Protein AF-A0A938RDQ7-F1 (afdb_monomer)

Solvent-accessible surface area (backbone atoms only — not comparable to full-atom values): 8191 Å² total; per-residue (Å²): 97,63,38,93,86,76,66,47,78,34,62,89,94,48,67,41,28,93,86,78,67,49,71,41,93,78,85,77,82,86,82,87,86,92,83,86,84,75,83,79,77,69,75,85,79,84,57,82,48,66,69,60,53,41,53,52,46,53,51,51,50,53,34,35,75,70,70,74,40,56,70,70,56,50,52,53,52,49,51,50,56,52,49,56,47,44,66,76,42,55,75,67,55,38,52,48,35,66,72,46,44,46,73,76,36,91,46,34,91,77,52,52,72,67,58,52,50,54,50,40,52,51,54,55,50,66,58,72,78,108

Radius of gyration: 21.6 Å; Cα contacts (8 Å, |Δi|>4): 86; chains: 1; bounding box: 47×34×58 Å

pLDDT: mean 78.77, std 16.36, range [35.78, 92.06]

Secondary structure (DSSP, 8-state):
-B-TTT-PBPPTT-SB-TTT-PBPTT--------------------S--HHHHHHHHHHHHHHHHTT-S-HHHHHHHHHHHHHHHHHTS-HHHHHHIIIIIHHHSTTGGGS-HHHHHHHHHHHHHHHHT-

Structure (mmCIF, N/CA/C/O backbone):
data_AF-A0A938RDQ7-F1
#
_entry.id   AF-A0A938RDQ7-F1
#
loop_
_atom_site.group_PDB
_atom_site.id
_atom_site.type_symbol
_atom_site.label_atom_id
_atom_site.label_alt_id
_atom_site.label_comp_id
_atom_site.label_asym_id
_atom_site.label_entity_id
_atom_site.label_seq_id
_atom_site.pdbx_PDB_ins_code
_atom_site.Cartn_x
_atom_site.Cartn_y
_atom_site.Cartn_z
_atom_site.occupancy
_atom_site.B_iso_or_equiv
_atom_site.auth_seq_id
_atom_site.auth_comp_id
_atom_site.auth_asym_id
_atom_site.auth_atom_id
_atom_site.pdbx_PDB_model_num
ATOM 1 N N . MET A 1 1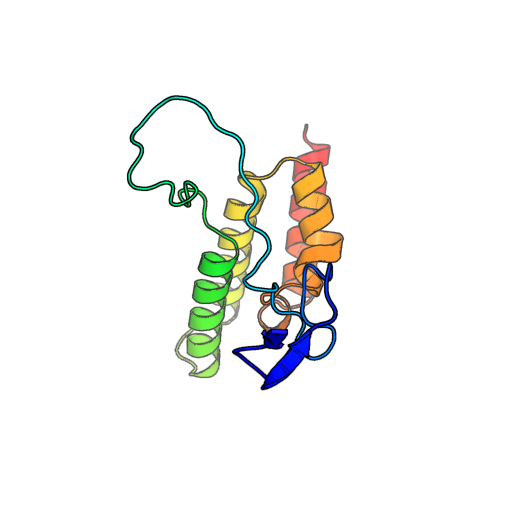 ? 19.576 19.298 32.728 1.00 73.25 1 MET A N 1
ATOM 2 C CA . MET A 1 1 ? 20.176 18.050 32.184 1.00 73.25 1 MET A CA 1
ATOM 3 C C . MET A 1 1 ? 20.549 18.230 30.708 1.00 73.25 1 MET A C 1
ATOM 5 O O . MET A 1 1 ? 19.984 19.121 30.086 1.00 73.25 1 MET A O 1
ATOM 9 N N . GLN A 1 2 ? 21.483 17.459 30.134 1.00 82.50 2 GLN A N 1
ATOM 10 C CA . GLN A 1 2 ? 21.818 17.520 28.694 1.00 82.50 2 GLN A CA 1
ATOM 11 C C . GLN A 1 2 ? 21.221 16.322 27.948 1.00 82.50 2 GLN A C 1
ATOM 13 O O . GLN A 1 2 ? 21.153 15.220 28.490 1.00 82.50 2 GLN A O 1
ATOM 18 N N . CYS A 1 3 ? 20.782 16.525 26.708 1.00 82.12 3 CYS A N 1
ATOM 19 C CA . CYS A 1 3 ? 20.277 15.443 25.874 1.00 82.12 3 CYS A CA 1
ATOM 20 C C . CYS A 1 3 ? 21.426 14.496 25.483 1.00 82.12 3 CYS A C 1
ATOM 22 O O . CYS A 1 3 ? 22.383 14.957 24.862 1.00 82.12 3 CYS A O 1
ATOM 24 N N . PRO A 1 4 ? 21.330 13.178 25.731 1.00 78.94 4 PRO A N 1
ATOM 25 C CA . PRO A 1 4 ? 22.387 12.236 25.352 1.00 78.94 4 PRO A CA 1
ATOM 26 C C . PRO A 1 4 ? 22.543 12.083 23.830 1.00 78.94 4 PRO A C 1
ATOM 28 O O . PRO A 1 4 ? 23.537 11.532 23.371 1.00 78.94 4 PRO A O 1
ATOM 31 N N . HIS A 1 5 ? 21.575 12.569 23.045 1.00 80.81 5 HIS A N 1
ATOM 32 C CA . HIS A 1 5 ? 21.588 12.470 21.587 1.00 80.81 5 HIS A CA 1
ATOM 33 C C . HIS A 1 5 ? 22.211 13.693 20.899 1.00 80.81 5 HIS A C 1
ATOM 35 O O . HIS A 1 5 ? 22.970 13.547 19.950 1.00 80.81 5 HIS A O 1
ATOM 41 N N . CYS A 1 6 ? 21.888 14.910 21.346 1.00 88.62 6 CYS A N 1
ATOM 42 C CA . CYS A 1 6 ? 22.360 16.146 20.705 1.00 88.62 6 CYS A CA 1
ATOM 43 C C . CYS A 1 6 ? 23.206 17.041 21.618 1.00 88.62 6 CYS A C 1
ATOM 45 O O . CYS A 1 6 ? 23.600 18.123 21.197 1.00 88.62 6 CYS A O 1
ATOM 47 N N . ASN A 1 7 ? 23.463 16.626 22.863 1.00 84.88 7 ASN A N 1
ATOM 48 C CA . ASN A 1 7 ? 24.179 17.389 23.895 1.00 84.88 7 ASN A CA 1
ATOM 49 C C . ASN A 1 7 ? 23.590 18.774 24.238 1.00 84.88 7 ASN A C 1
ATOM 51 O O . ASN A 1 7 ? 24.161 19.507 25.041 1.00 84.88 7 ASN A O 1
ATOM 55 N N . HIS A 1 8 ? 22.419 19.137 23.703 1.00 86.19 8 HIS A N 1
ATOM 56 C CA . HIS A 1 8 ? 21.756 20.385 24.074 1.00 86.19 8 HIS A CA 1
ATOM 57 C C . HIS A 1 8 ? 21.153 20.318 25.485 1.00 86.19 8 HIS A C 1
ATOM 59 O O . HIS A 1 8 ? 20.683 19.255 25.910 1.00 86.19 8 HIS A O 1
ATOM 65 N N . PRO A 1 9 ? 21.112 21.452 26.207 1.00 86.50 9 PRO A N 1
ATOM 66 C CA . PRO A 1 9 ? 20.459 21.530 27.503 1.00 86.50 9 PRO A CA 1
ATOM 67 C C . PRO A 1 9 ? 18.949 21.308 27.355 1.00 86.50 9 PRO A C 1
ATOM 69 O O . PRO A 1 9 ? 18.287 21.934 26.528 1.00 86.50 9 PRO A O 1
ATOM 72 N N . ILE A 1 10 ? 18.409 20.410 28.174 1.00 81.75 10 ILE A N 1
ATOM 73 C CA . ILE A 1 10 ? 16.975 20.176 28.325 1.00 81.75 10 ILE A CA 1
ATOM 74 C C . ILE A 1 10 ? 16.508 20.976 29.554 1.00 81.75 10 ILE A C 1
ATOM 76 O O . ILE A 1 10 ? 17.070 20.776 30.642 1.00 81.75 10 ILE A O 1
ATOM 8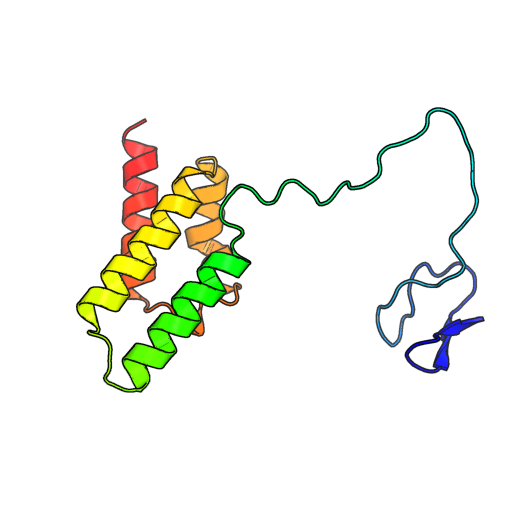0 N N . PRO A 1 11 ? 15.519 21.878 29.393 1.00 80.44 11 PRO A N 1
ATOM 81 C CA . PRO A 1 11 ? 14.941 22.614 30.510 1.00 80.44 11 PRO A CA 1
ATOM 82 C C . PRO A 1 11 ? 14.226 21.671 31.486 1.00 80.44 11 PRO A C 1
ATOM 84 O O . PRO A 1 11 ? 13.562 20.720 31.068 1.00 80.44 11 PRO A O 1
ATOM 87 N N . GLU A 1 12 ? 14.354 21.936 32.787 1.00 73.38 12 GLU A N 1
ATOM 88 C CA . GLU A 1 12 ? 13.717 21.138 33.842 1.00 73.38 12 GLU A CA 1
ATOM 89 C C . GLU A 1 12 ? 12.191 21.100 33.654 1.00 73.38 12 GLU A C 1
ATOM 91 O O . GLU A 1 12 ? 11.564 22.111 33.343 1.00 73.38 12 GLU A O 1
ATOM 96 N N . GLY A 1 13 ? 11.594 19.911 33.778 1.00 72.00 13 GLY A N 1
ATOM 97 C CA . GLY A 1 13 ? 10.166 19.684 33.523 1.00 72.00 13 GLY A CA 1
ATOM 98 C C . GLY A 1 13 ? 9.785 19.451 32.054 1.00 72.00 13 GLY A C 1
ATOM 99 O O . GLY A 1 13 ? 8.624 19.162 31.770 1.00 72.00 13 GLY A O 1
ATOM 100 N N . SER A 1 14 ? 10.728 19.523 31.109 1.00 74.69 14 SER A N 1
ATOM 101 C CA . SER A 1 14 ? 10.456 19.169 29.710 1.00 74.69 14 SER A CA 1
ATOM 102 C C . SER A 1 14 ? 10.498 17.657 29.501 1.00 74.69 14 SER A C 1
ATOM 104 O O . SER A 1 14 ? 11.506 17.012 29.774 1.00 74.69 14 SER A O 1
ATOM 106 N N . LEU A 1 15 ? 9.413 17.098 28.959 1.00 78.75 15 LEU A N 1
ATOM 107 C CA . LEU A 1 15 ? 9.292 15.664 28.652 1.00 78.75 15 LEU A CA 1
ATOM 108 C C . LEU A 1 15 ? 10.131 15.237 27.434 1.00 78.75 15 LEU A C 1
ATOM 110 O O . LEU A 1 15 ? 10.376 14.050 27.233 1.00 78.75 15 LEU A O 1
ATOM 114 N N . LEU A 1 16 ? 10.570 16.195 26.615 1.00 87.31 16 LEU A N 1
ATOM 115 C CA . LEU A 1 16 ? 11.333 15.977 25.389 1.00 87.31 16 LEU A CA 1
ATOM 116 C C . LEU A 1 16 ? 12.334 17.110 25.144 1.00 87.31 16 LEU A C 1
ATOM 118 O O . LEU A 1 16 ? 12.154 18.240 25.600 1.00 87.31 16 LEU A O 1
ATOM 122 N N . CYS A 1 17 ? 13.402 16.814 24.413 1.00 85.38 17 CYS A N 1
ATOM 123 C CA . CYS A 1 17 ? 14.382 17.796 23.984 1.00 85.38 17 CYS A CA 1
ATOM 124 C C . CYS A 1 17 ? 13.799 18.659 22.860 1.00 85.38 17 CYS A C 1
ATOM 126 O O . CYS A 1 17 ? 13.490 18.154 21.785 1.00 85.38 17 CYS A O 1
ATOM 128 N N . MET A 1 18 ? 13.726 19.974 23.071 1.00 82.62 18 MET A N 1
ATOM 129 C CA . MET A 1 18 ? 13.196 20.917 22.074 1.00 82.62 18 MET A CA 1
ATOM 130 C C . MET A 1 18 ? 14.047 21.022 20.796 1.00 82.62 18 MET A C 1
ATOM 132 O O . MET A 1 18 ?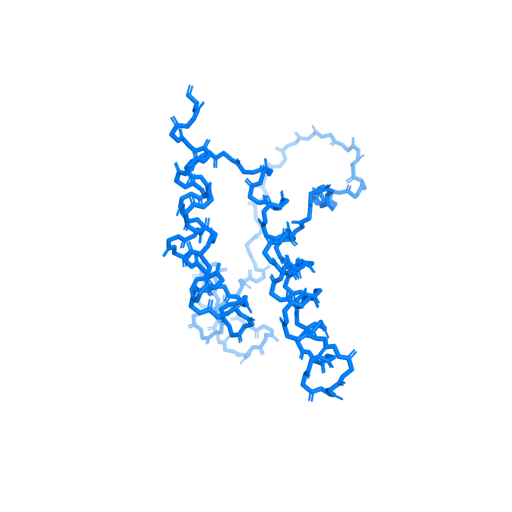 13.570 21.542 19.795 1.00 82.62 18 MET A O 1
ATOM 136 N N . TYR A 1 19 ? 15.293 20.532 20.818 1.00 81.31 19 TYR A N 1
ATOM 137 C CA . TYR A 1 19 ? 16.215 20.614 19.680 1.00 81.31 19 TYR A CA 1
ATOM 138 C C . TYR A 1 19 ? 16.210 19.363 18.793 1.00 81.31 19 TYR A C 1
ATOM 140 O O . TYR A 1 19 ? 16.382 19.483 17.586 1.00 81.31 19 TYR A O 1
ATOM 148 N N . CYS A 1 20 ? 16.038 18.165 19.363 1.00 86.44 20 CYS A N 1
ATOM 149 C CA . CYS A 1 20 ? 16.061 16.906 18.602 1.00 86.44 20 CYS A CA 1
ATOM 150 C C . CYS A 1 20 ? 14.750 16.111 18.665 1.00 86.44 20 CYS A C 1
ATOM 152 O O . CYS A 1 20 ? 14.615 15.112 17.966 1.00 86.44 20 CYS A O 1
ATOM 154 N N . GLY A 1 21 ? 13.801 16.516 19.513 1.00 80.62 21 GLY A N 1
ATOM 155 C CA . GLY A 1 21 ? 12.510 15.852 19.694 1.00 80.62 21 GLY A CA 1
ATOM 156 C C . GLY A 1 21 ? 12.544 14.566 20.527 1.00 80.62 21 GLY A C 1
ATOM 157 O O . GLY A 1 21 ? 11.485 14.001 20.786 1.00 80.62 21 GLY A O 1
ATOM 158 N N . LEU A 1 22 ? 13.717 14.092 20.973 1.00 81.88 22 LEU A N 1
ATOM 159 C CA . LEU A 1 22 ? 13.817 12.865 21.774 1.00 81.88 22 LEU A CA 1
ATOM 160 C C . LEU A 1 22 ? 13.338 13.062 23.222 1.00 81.88 22 LEU A C 1
ATOM 162 O O . LEU A 1 22 ? 13.580 14.125 23.797 1.00 81.88 22 LEU A O 1
ATOM 166 N N . PRO A 1 23 ? 12.721 12.037 23.842 1.00 79.38 23 PRO A N 1
ATOM 167 C CA . PRO A 1 23 ? 12.236 12.110 25.216 1.00 79.38 23 PRO A CA 1
ATOM 168 C C . PRO A 1 23 ? 13.377 12.337 26.215 1.00 79.38 23 PRO A C 1
ATOM 170 O O . PRO A 1 23 ? 14.477 11.796 26.073 1.00 79.38 23 PRO A O 1
ATOM 173 N N . ALA A 1 24 ? 13.109 13.148 27.236 1.00 75.56 24 ALA A N 1
ATOM 174 C CA . ALA A 1 24 ? 14.059 13.428 28.299 1.00 75.56 24 ALA A CA 1
ATOM 175 C C . ALA A 1 24 ? 14.189 12.199 29.227 1.00 75.56 24 ALA A C 1
ATOM 177 O O . ALA A 1 24 ? 13.172 11.669 29.676 1.00 75.56 24 ALA A O 1
ATOM 178 N N . PRO A 1 25 ? 15.410 11.734 29.554 1.00 66.56 25 PRO A N 1
ATOM 179 C CA . PRO A 1 25 ? 15.614 10.519 30.354 1.00 66.56 25 PRO A CA 1
ATOM 180 C C . PRO A 1 25 ? 15.103 10.561 31.810 1.00 66.56 25 PRO A C 1
ATOM 182 O O . PRO A 1 25 ? 15.091 9.521 32.462 1.00 66.56 25 PRO A O 1
ATOM 185 N N . GLU A 1 26 ? 14.667 11.711 32.332 1.00 59.53 26 GLU A N 1
ATOM 186 C CA . GLU A 1 26 ? 14.390 11.905 33.769 1.00 59.53 26 GLU A CA 1
ATOM 187 C C . GLU A 1 26 ? 12.894 11.927 34.142 1.00 59.53 26 GLU A C 1
ATOM 189 O O . GLU A 1 26 ? 12.532 12.266 35.265 1.00 59.53 26 GLU A O 1
ATOM 194 N N . SER A 1 27 ? 11.984 11.514 33.254 1.00 51.16 27 SER A N 1
ATOM 195 C CA . SER A 1 27 ? 10.558 11.365 33.598 1.00 51.16 27 SER A CA 1
ATOM 196 C C . SER A 1 27 ? 10.251 9.984 34.196 1.00 51.16 27 SER A C 1
ATOM 198 O O . SER A 1 27 ? 9.586 9.155 33.576 1.00 51.16 27 SER A O 1
ATOM 200 N N . ARG A 1 28 ? 10.745 9.719 35.412 1.00 49.94 28 ARG A N 1
ATOM 201 C CA . ARG A 1 28 ? 10.344 8.557 36.228 1.00 49.94 28 ARG A CA 1
ATOM 202 C C . ARG A 1 28 ? 10.087 8.955 37.687 1.00 49.94 28 ARG A C 1
ATOM 204 O O . ARG A 1 28 ? 10.997 8.955 38.504 1.00 49.94 28 ARG A O 1
ATOM 211 N N . ALA A 1 29 ? 8.824 9.232 37.994 1.00 43.88 29 ALA A N 1
ATOM 212 C CA . ALA A 1 29 ? 8.223 9.113 39.325 1.00 43.88 29 ALA A CA 1
ATOM 213 C C . ALA A 1 29 ? 6.845 8.460 39.096 1.00 43.88 29 ALA A C 1
ATOM 215 O O . ALA A 1 29 ? 5.950 9.093 38.549 1.00 43.88 29 ALA A O 1
ATOM 216 N N . ASP A 1 30 ? 6.755 7.131 39.064 1.00 48.19 30 ASP A N 1
ATOM 217 C CA . ASP A 1 30 ? 6.594 6.215 40.209 1.00 48.19 30 ASP A CA 1
ATOM 218 C C . ASP A 1 30 ? 5.259 6.395 40.952 1.00 48.19 30 ASP A C 1
ATOM 220 O O . ASP A 1 30 ? 5.070 7.380 41.658 1.00 48.19 30 ASP A O 1
ATOM 224 N N . THR A 1 31 ? 4.335 5.437 40.777 1.00 43.41 31 THR A N 1
ATOM 225 C CA . THR A 1 31 ? 3.651 4.722 41.876 1.00 43.41 31 THR A CA 1
ATOM 226 C C . THR A 1 31 ? 2.989 3.436 41.328 1.00 43.41 31 THR A C 1
ATOM 228 O O . THR A 1 31 ? 1.980 3.492 40.629 1.00 43.41 31 THR A O 1
ATOM 231 N N . HIS A 1 32 ? 3.629 2.290 41.607 1.00 52.09 32 HIS A N 1
ATOM 232 C CA . HIS A 1 32 ? 3.104 0.991 42.103 1.00 52.09 32 HIS A CA 1
ATOM 233 C C . HIS A 1 32 ? 1.570 0.705 42.044 1.00 52.09 32 HIS A C 1
ATOM 235 O O . HIS A 1 32 ? 0.776 1.553 42.422 1.00 52.09 32 HIS A O 1
ATOM 241 N N . LEU A 1 33 ? 1.045 -0.504 41.747 1.00 44.06 33 LEU A N 1
ATOM 242 C CA . LEU A 1 33 ? 1.392 -1.814 42.334 1.00 44.06 33 LEU A CA 1
ATOM 243 C C . LEU A 1 33 ? 0.687 -3.017 41.621 1.00 44.06 33 LEU A C 1
ATOM 245 O O . LEU A 1 33 ? -0.507 -2.950 41.345 1.00 44.06 33 LEU A O 1
ATOM 249 N N . ARG A 1 34 ? 1.408 -4.157 41.532 1.00 41.16 34 ARG A N 1
ATOM 250 C CA . ARG A 1 34 ? 0.967 -5.588 41.498 1.00 41.16 34 ARG A CA 1
ATOM 251 C C . ARG A 1 34 ? 0.412 -6.230 40.201 1.00 41.16 34 ARG A C 1
ATOM 253 O O . ARG A 1 34 ? -0.792 -6.308 40.001 1.00 41.16 34 ARG A O 1
ATOM 260 N N . HIS A 1 35 ? 1.295 -6.865 39.421 1.00 39.38 35 HIS A N 1
ATOM 261 C CA . HIS A 1 35 ? 1.578 -8.323 39.393 1.00 39.38 35 HIS A CA 1
ATOM 262 C C . HIS A 1 35 ? 2.532 -8.644 38.216 1.00 39.38 35 HIS A C 1
ATOM 264 O O . HIS A 1 35 ? 2.307 -8.218 37.088 1.00 39.38 35 HIS A O 1
ATOM 270 N N . GLU A 1 36 ? 3.607 -9.378 38.506 1.00 44.38 36 GLU A N 1
ATOM 271 C CA . GLU A 1 36 ? 4.546 -10.007 37.557 1.00 44.38 36 GLU A CA 1
ATOM 272 C C . GLU A 1 3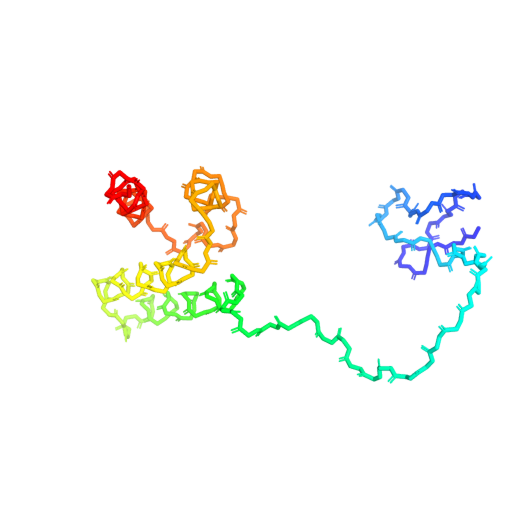6 ? 3.927 -11.249 36.871 1.00 44.38 36 GLU A C 1
ATOM 274 O O . GLU A 1 36 ? 2.894 -11.732 37.342 1.00 44.38 36 GLU A O 1
ATOM 279 N N . PRO A 1 37 ? 4.589 -11.900 35.890 1.00 52.09 37 PRO A N 1
ATOM 280 C CA . PRO A 1 37 ? 5.560 -11.412 34.908 1.00 52.09 37 PRO A CA 1
ATOM 281 C C . PRO A 1 37 ? 5.062 -11.721 33.479 1.00 52.09 37 PRO A C 1
ATOM 283 O O . PRO A 1 37 ? 4.670 -12.843 33.172 1.00 52.09 37 PRO A O 1
ATOM 286 N N . ALA A 1 38 ? 5.111 -10.753 32.569 1.00 35.78 38 ALA A N 1
ATOM 287 C CA . ALA A 1 38 ? 5.005 -11.052 31.143 1.00 35.78 38 ALA A CA 1
ATOM 288 C C . ALA A 1 38 ? 6.250 -10.517 30.452 1.00 35.78 38 ALA A C 1
ATOM 290 O O . ALA A 1 38 ? 6.307 -9.393 29.955 1.00 35.78 38 ALA A O 1
ATOM 291 N N . GLU A 1 39 ? 7.269 -11.368 30.458 1.00 42.81 39 GLU A N 1
ATOM 292 C CA . GLU A 1 39 ? 8.168 -11.495 29.327 1.00 42.81 39 GLU A CA 1
ATOM 293 C C . GLU A 1 39 ? 7.351 -11.352 28.031 1.00 42.81 39 GLU A C 1
ATOM 295 O O . GLU A 1 39 ? 6.326 -12.007 27.851 1.00 42.81 39 GLU A O 1
ATOM 300 N N . ASN A 1 40 ? 7.818 -10.493 27.131 1.00 42.28 40 ASN A N 1
ATOM 301 C CA . ASN A 1 40 ? 7.376 -10.463 25.743 1.00 42.28 40 ASN A CA 1
ATOM 302 C C . ASN A 1 40 ? 5.925 -9.996 25.484 1.00 42.28 40 ASN A C 1
ATOM 304 O O . ASN A 1 40 ? 5.064 -10.756 25.048 1.00 42.28 40 ASN A O 1
ATOM 308 N N . ALA A 1 41 ? 5.683 -8.692 25.620 1.00 38.97 41 ALA A N 1
ATOM 309 C CA . ALA A 1 41 ? 4.659 -8.025 24.820 1.00 38.97 41 ALA A CA 1
ATOM 310 C C . ALA A 1 41 ? 5.322 -7.341 23.615 1.00 38.97 41 ALA A C 1
ATOM 312 O O . ALA A 1 41 ? 5.307 -6.117 23.487 1.00 38.97 41 ALA A O 1
ATOM 313 N N . GLN A 1 42 ? 5.895 -8.132 22.699 1.00 42.56 42 GLN A N 1
ATOM 314 C CA . GLN A 1 42 ? 5.768 -7.759 21.293 1.00 42.56 42 GLN A CA 1
ATOM 315 C C . GLN A 1 42 ? 4.265 -7.540 21.049 1.00 42.56 42 GLN A C 1
ATOM 317 O O . GLN A 1 42 ? 3.483 -8.464 21.302 1.00 42.56 42 GLN A O 1
ATOM 322 N N . PRO A 1 43 ? 3.814 -6.344 20.625 1.00 42.25 43 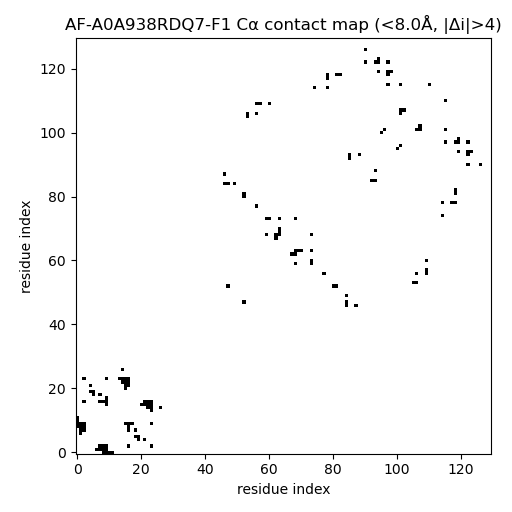PRO A N 1
ATOM 323 C CA . PRO A 1 43 ? 2.439 -6.205 20.178 1.00 42.25 43 PRO A CA 1
ATOM 324 C C . PRO A 1 43 ? 2.239 -7.248 19.080 1.00 42.25 43 PRO A C 1
ATOM 326 O O . PRO A 1 43 ? 3.082 -7.380 18.194 1.00 42.25 43 PRO A O 1
ATOM 329 N N . ARG A 1 44 ? 1.191 -8.060 19.225 1.00 43.44 44 ARG A N 1
ATOM 330 C CA . ARG A 1 44 ? 0.842 -9.168 18.332 1.00 43.44 44 ARG A CA 1
ATOM 331 C C . ARG A 1 44 ? 0.798 -8.672 16.881 1.00 43.44 44 ARG A C 1
ATOM 333 O O . ARG A 1 44 ? -0.214 -8.146 16.435 1.00 43.44 44 ARG A O 1
ATOM 340 N N . ASP A 1 45 ? 1.908 -8.832 16.169 1.00 42.53 45 ASP A N 1
ATOM 341 C CA . ASP A 1 45 ? 2.100 -8.463 14.763 1.00 42.53 45 ASP A CA 1
ATOM 342 C C . ASP A 1 45 ? 1.782 -9.684 13.880 1.00 42.53 45 ASP A C 1
ATOM 344 O O . ASP A 1 45 ? 2.626 -10.165 13.122 1.00 42.53 45 ASP A O 1
ATOM 348 N N . ASP A 1 46 ? 0.574 -10.229 14.056 1.00 43.75 46 ASP A N 1
ATOM 349 C CA . ASP A 1 46 ? 0.057 -11.397 13.316 1.00 43.75 46 ASP A CA 1
ATOM 350 C C . ASP A 1 46 ? -1.033 -11.021 12.290 1.00 43.75 46 ASP A C 1
ATOM 352 O O . ASP A 1 46 ? -1.632 -11.874 11.650 1.00 43.75 46 ASP A O 1
ATOM 356 N N . ALA A 1 47 ? -1.262 -9.724 12.076 1.00 47.94 47 ALA A N 1
ATOM 357 C CA . ALA A 1 47 ? -1.884 -9.210 10.857 1.00 47.94 47 ALA A CA 1
ATOM 358 C C . ALA A 1 47 ? -0.765 -8.622 9.990 1.00 47.94 47 ALA A C 1
ATOM 360 O O . ALA A 1 47 ? 0.182 -8.070 10.551 1.00 47.94 47 ALA A O 1
ATOM 361 N N . LEU A 1 48 ? -0.821 -8.742 8.656 1.00 60.03 48 LEU A N 1
ATOM 362 C CA . LEU A 1 48 ? 0.172 -8.139 7.758 1.00 60.03 48 LEU A CA 1
ATOM 363 C C . LEU A 1 48 ? 0.355 -6.649 8.098 1.00 60.03 48 LEU A C 1
ATOM 365 O O . LEU A 1 48 ? -0.413 -5.795 7.664 1.00 60.03 48 LEU A O 1
ATOM 369 N N . SER A 1 49 ? 1.377 -6.324 8.888 1.00 75.19 49 SER A N 1
ATOM 370 C CA . SER A 1 49 ? 1.687 -4.939 9.209 1.00 75.19 49 SER A CA 1
ATOM 371 C C . SER A 1 49 ? 1.992 -4.204 7.914 1.00 75.19 49 SER A C 1
ATOM 373 O O . SER A 1 49 ? 2.722 -4.720 7.067 1.00 75.19 49 SER A O 1
ATOM 375 N N . LEU A 1 50 ? 1.461 -2.988 7.767 1.00 80.50 50 LEU A N 1
ATOM 376 C CA . LEU A 1 50 ? 1.622 -2.165 6.565 1.00 80.50 50 LEU A CA 1
ATOM 377 C C . LEU A 1 50 ? 3.088 -2.120 6.102 1.00 80.50 50 LEU A C 1
ATOM 379 O O . LEU A 1 50 ? 3.377 -2.295 4.927 1.00 80.50 50 LEU A O 1
ATOM 383 N N . LYS A 1 51 ? 4.025 -2.039 7.057 1.00 82.31 51 LYS A N 1
ATOM 384 C CA . LYS A 1 51 ? 5.475 -2.119 6.825 1.00 82.31 51 LYS A CA 1
ATOM 385 C C . LYS A 1 51 ? 5.933 -3.378 6.079 1.00 82.31 51 LYS A C 1
ATOM 387 O O . LYS A 1 51 ? 6.787 -3.286 5.201 1.00 82.31 51 LYS A O 1
ATOM 392 N N . LYS A 1 52 ? 5.390 -4.554 6.412 1.00 85.19 52 LYS A N 1
ATOM 393 C CA . LYS A 1 52 ? 5.700 -5.819 5.724 1.00 85.19 52 LYS A CA 1
ATOM 394 C C . LYS A 1 52 ? 5.199 -5.773 4.280 1.00 85.19 52 LYS A C 1
ATOM 396 O O . LYS A 1 52 ? 5.937 -6.155 3.377 1.00 85.19 52 LYS A O 1
ATOM 401 N N . ILE A 1 53 ? 3.993 -5.249 4.055 1.00 88.25 53 ILE A N 1
ATOM 402 C CA . ILE A 1 53 ? 3.422 -5.087 2.709 1.00 88.25 53 ILE A CA 1
ATOM 403 C C . ILE A 1 53 ? 4.265 -4.117 1.887 1.00 88.25 53 ILE A C 1
ATOM 405 O O . ILE A 1 53 ? 4.655 -4.451 0.769 1.00 88.25 53 ILE A O 1
ATOM 409 N N . THR A 1 54 ? 4.630 -2.968 2.458 1.00 88.06 54 THR A N 1
ATOM 410 C CA . THR A 1 54 ? 5.526 -1.999 1.820 1.00 88.06 54 THR A CA 1
ATOM 411 C C . THR A 1 54 ? 6.847 -2.638 1.428 1.00 88.06 54 THR A C 1
ATOM 413 O O . THR A 1 54 ? 7.280 -2.482 0.291 1.00 88.06 54 THR A O 1
ATOM 416 N N . ALA A 1 55 ? 7.468 -3.416 2.317 1.00 89.38 55 ALA A N 1
ATOM 417 C CA . ALA A 1 55 ? 8.722 -4.100 2.014 1.00 89.38 55 ALA A CA 1
ATOM 418 C C . ALA A 1 55 ? 8.582 -5.106 0.856 1.00 89.38 55 ALA A C 1
ATOM 420 O O . ALA A 1 55 ? 9.465 -5.190 -0.001 1.00 89.38 55 ALA A O 1
ATOM 421 N N . VAL A 1 56 ? 7.473 -5.853 0.799 1.00 90.81 56 VAL A N 1
ATOM 422 C CA . VAL A 1 56 ? 7.197 -6.796 -0.297 1.00 90.81 56 VAL A CA 1
ATOM 423 C C . VAL A 1 56 ? 6.997 -6.051 -1.616 1.00 90.81 56 VAL A C 1
ATOM 425 O O . VAL A 1 56 ? 7.652 -6.387 -2.603 1.00 90.81 56 VAL A O 1
ATOM 428 N N . ILE A 1 57 ? 6.165 -5.008 -1.631 1.00 91.25 57 ILE A N 1
ATOM 429 C CA . ILE A 1 57 ? 5.893 -4.204 -2.829 1.00 91.25 57 ILE A CA 1
ATOM 430 C C . ILE A 1 57 ? 7.172 -3.507 -3.312 1.00 91.25 57 ILE A C 1
ATOM 432 O O . ILE A 1 57 ? 7.484 -3.564 -4.500 1.00 91.25 57 ILE A O 1
ATOM 436 N N . ALA A 1 58 ? 7.973 -2.939 -2.410 1.00 91.50 58 ALA A N 1
ATOM 437 C CA . ALA A 1 58 ? 9.259 -2.330 -2.743 1.00 91.50 58 ALA A CA 1
ATOM 438 C C . ALA A 1 58 ? 10.223 -3.344 -3.382 1.00 91.50 58 ALA A C 1
ATOM 440 O O . ALA A 1 58 ? 10.854 -3.061 -4.405 1.00 91.50 58 ALA A O 1
ATOM 441 N N . LYS A 1 59 ? 10.298 -4.565 -2.836 1.00 90.75 59 LYS A N 1
ATOM 442 C CA . LYS A 1 59 ? 11.112 -5.643 -3.413 1.00 90.75 59 LYS A CA 1
ATOM 443 C C . LYS A 1 59 ? 10.621 -6.037 -4.803 1.00 90.75 59 LYS A C 1
ATOM 445 O O . LYS A 1 59 ? 11.430 -6.204 -5.712 1.00 90.75 59 LYS A O 1
ATOM 450 N N . MET A 1 60 ? 9.310 -6.155 -4.989 1.00 90.88 60 MET A N 1
ATOM 451 C CA . MET A 1 60 ? 8.725 -6.434 -6.300 1.00 90.88 60 MET A CA 1
ATOM 452 C C . MET A 1 60 ? 9.003 -5.307 -7.299 1.00 90.88 60 MET A C 1
ATOM 454 O O . MET A 1 60 ? 9.345 -5.588 -8.446 1.00 90.88 60 MET A O 1
ATOM 458 N N . LYS A 1 61 ? 8.938 -4.043 -6.866 1.00 89.19 61 LYS A N 1
ATOM 459 C CA . LYS A 1 61 ? 9.272 -2.887 -7.704 1.00 89.19 61 LYS A CA 1
ATOM 460 C C . LYS A 1 61 ? 10.732 -2.922 -8.147 1.00 89.19 61 LYS A C 1
ATOM 462 O O . LYS A 1 61 ? 11.011 -2.650 -9.308 1.00 89.19 61 LYS A O 1
ATOM 467 N N . SER A 1 62 ? 11.646 -3.314 -7.262 1.00 90.69 62 SER A N 1
ATOM 468 C CA . SER A 1 62 ? 13.059 -3.502 -7.609 1.00 90.69 62 SER A CA 1
ATOM 469 C C . SER A 1 62 ? 13.261 -4.613 -8.650 1.00 90.69 62 SER A C 1
ATOM 471 O O . SER A 1 62 ? 14.057 -4.451 -9.571 1.00 90.69 62 SER A O 1
ATOM 473 N N . LEU A 1 63 ? 12.506 -5.716 -8.567 1.00 89.75 63 LEU A N 1
ATOM 474 C CA . LEU A 1 63 ? 12.542 -6.770 -9.589 1.00 89.75 63 LEU A CA 1
ATOM 475 C C . LEU A 1 63 ? 11.968 -6.298 -10.933 1.00 89.75 63 LEU A C 1
ATOM 477 O O . LEU A 1 63 ? 12.491 -6.681 -11.979 1.00 89.75 63 LEU A O 1
ATOM 481 N N . LEU A 1 64 ? 10.915 -5.476 -10.900 1.00 90.44 64 LEU A N 1
ATOM 482 C CA . LEU A 1 64 ? 10.316 -4.863 -12.086 1.00 90.44 64 LEU A CA 1
ATOM 483 C C . LEU A 1 64 ? 11.299 -3.915 -12.777 1.00 90.44 64 LEU A C 1
ATOM 485 O O . LEU A 1 64 ? 11.477 -4.005 -13.987 1.00 90.44 64 LEU A O 1
ATOM 489 N N . ASP A 1 65 ? 11.976 -3.063 -12.009 1.00 88.88 65 ASP A N 1
ATOM 490 C CA . ASP A 1 65 ? 13.002 -2.145 -12.518 1.00 88.88 65 ASP A CA 1
ATOM 491 C C . ASP A 1 65 ? 14.200 -2.897 -13.122 1.00 88.88 65 ASP A C 1
ATOM 493 O O . ASP A 1 65 ? 14.710 -2.542 -14.180 1.00 88.88 65 ASP A O 1
ATOM 497 N N . ALA A 1 66 ? 14.566 -4.035 -12.524 1.00 91.31 66 ALA A N 1
ATOM 498 C CA . ALA A 1 66 ? 15.581 -4.940 -13.058 1.00 91.31 66 ALA A CA 1
ATOM 499 C C . ALA A 1 66 ? 15.128 -5.742 -14.301 1.00 91.31 66 ALA A C 1
ATOM 501 O O . ALA A 1 66 ? 15.883 -6.595 -14.777 1.00 91.31 66 ALA A O 1
ATOM 502 N N . GLY A 1 67 ? 13.899 -5.546 -14.796 1.00 89.56 67 GLY A N 1
ATOM 503 C CA . GLY A 1 67 ? 13.333 -6.279 -15.935 1.00 89.56 67 GLY A CA 1
ATOM 504 C C . GLY A 1 67 ? 13.071 -7.765 -15.660 1.00 89.56 67 GLY A C 1
ATOM 505 O O . GLY A 1 67 ? 12.899 -8.549 -16.589 1.00 89.56 67 GLY A O 1
ATOM 506 N N . ARG A 1 68 ? 13.064 -8.177 -14.387 1.00 89.19 68 ARG A N 1
ATOM 507 C CA . ARG A 1 68 ? 12.841 -9.567 -13.943 1.00 89.19 68 ARG A CA 1
ATOM 508 C C . ARG A 1 68 ? 11.416 -9.813 -13.457 1.00 89.19 68 ARG A C 1
ATOM 510 O O . ARG A 1 68 ? 11.143 -10.846 -12.848 1.00 89.19 68 ARG A O 1
ATOM 517 N N . PHE A 1 69 ? 10.527 -8.853 -13.675 1.00 89.12 69 PHE A N 1
ATOM 518 C CA . PHE A 1 69 ? 9.150 -8.899 -13.217 1.00 89.12 69 PHE A CA 1
ATOM 519 C C . PHE A 1 69 ? 8.243 -8.247 -14.254 1.00 89.12 69 PHE A C 1
ATOM 521 O O . PHE A 1 69 ? 8.614 -7.241 -14.851 1.00 89.12 69 PHE A O 1
ATOM 528 N N . GLU A 1 70 ? 7.057 -8.808 -14.466 1.00 90.69 70 GLU A N 1
ATOM 529 C CA . GLU A 1 70 ? 6.091 -8.251 -15.413 1.00 90.69 70 GLU A CA 1
ATOM 530 C C . GLU A 1 70 ? 5.293 -7.106 -14.766 1.00 90.69 70 GLU A C 1
ATOM 532 O O . GLU A 1 70 ? 4.801 -7.269 -13.645 1.00 90.69 70 GLU A O 1
ATOM 537 N N . PRO A 1 71 ? 5.093 -5.964 -15.451 1.00 88.00 71 PRO A N 1
ATOM 538 C CA . PRO A 1 71 ? 4.386 -4.810 -14.888 1.00 88.00 71 PRO A CA 1
ATOM 539 C C . PRO A 1 71 ? 2.923 -5.123 -14.550 1.00 88.00 71 PRO A C 1
ATOM 541 O O . PRO A 1 71 ? 2.427 -4.705 -13.508 1.00 88.00 71 PRO A O 1
ATOM 544 N N . ALA A 1 72 ? 2.247 -5.918 -15.383 1.00 90.00 72 ALA A N 1
ATOM 545 C CA . ALA A 1 72 ? 0.871 -6.342 -15.128 1.00 90.00 72 ALA A CA 1
ATOM 546 C C . ALA A 1 72 ? 0.766 -7.280 -13.912 1.00 90.00 72 ALA A C 1
ATOM 548 O O . ALA A 1 72 ? -0.203 -7.228 -13.152 1.00 90.00 72 ALA A O 1
ATOM 549 N N . LEU A 1 73 ? 1.776 -8.133 -13.709 1.00 91.12 73 LEU A N 1
ATOM 550 C CA . LEU A 1 73 ? 1.835 -9.022 -12.552 1.00 91.12 73 LEU A CA 1
ATOM 551 C C . LEU A 1 73 ? 2.131 -8.237 -11.270 1.00 91.12 73 LEU A C 1
ATOM 553 O O . LEU A 1 73 ? 1.515 -8.508 -10.241 1.00 91.12 73 LEU A O 1
ATOM 557 N N . TYR A 1 74 ? 3.029 -7.250 -11.348 1.00 90.75 74 TYR A N 1
ATOM 558 C CA . TYR A 1 74 ? 3.322 -6.318 -10.259 1.00 90.75 74 TYR A CA 1
ATOM 559 C C . TYR A 1 74 ? 2.051 -5.635 -9.780 1.00 90.75 74 TYR A C 1
ATOM 561 O O . TYR A 1 74 ? 1.709 -5.731 -8.605 1.00 90.75 74 TYR A O 1
ATOM 569 N N . GLU A 1 75 ? 1.322 -5.029 -10.713 1.00 90.81 75 GLU A N 1
ATOM 570 C CA . GLU A 1 75 ? 0.090 -4.316 -10.419 1.00 90.81 75 GLU A CA 1
ATOM 571 C C . GLU A 1 75 ? -0.915 -5.208 -9.683 1.00 90.81 75 GLU A C 1
ATOM 573 O O . GLU A 1 75 ? -1.377 -4.871 -8.590 1.00 90.81 75 GLU A O 1
ATOM 578 N N . ARG A 1 76 ? -1.197 -6.389 -10.247 1.00 91.69 76 ARG A N 1
ATOM 579 C CA . ARG A 1 76 ? -2.153 -7.341 -9.678 1.00 91.69 76 ARG A CA 1
ATOM 580 C C . ARG A 1 76 ? -1.758 -7.763 -8.267 1.00 91.69 76 ARG A C 1
ATOM 582 O O . ARG A 1 76 ? -2.591 -7.710 -7.371 1.00 91.69 76 ARG A O 1
ATOM 589 N N . MET A 1 77 ? -0.511 -8.181 -8.070 1.00 92.06 77 MET A N 1
ATOM 590 C CA . MET A 1 77 ? -0.045 -8.688 -6.778 1.00 92.06 77 MET A CA 1
ATOM 591 C C . MET A 1 77 ? 0.014 -7.591 -5.710 1.00 92.06 77 MET A C 1
ATOM 593 O O . MET A 1 77 ? -0.342 -7.837 -4.562 1.00 92.06 77 MET A O 1
ATOM 597 N N . SER A 1 78 ? 0.426 -6.375 -6.069 1.00 90.75 78 SER A N 1
ATOM 598 C CA . SER A 1 78 ? 0.430 -5.240 -5.145 1.00 90.75 78 SER A CA 1
ATOM 599 C C . SER A 1 78 ? -0.984 -4.841 -4.721 1.00 90.75 78 SER A C 1
ATOM 601 O O . SER A 1 78 ? -1.208 -4.585 -3.539 1.00 90.75 78 SER A O 1
ATOM 603 N N . ILE A 1 79 ? -1.946 -4.824 -5.650 1.00 91.38 79 ILE A N 1
ATOM 604 C CA . ILE A 1 79 ? -3.358 -4.576 -5.322 1.00 91.38 79 ILE A CA 1
ATOM 605 C C . ILE A 1 79 ? -3.905 -5.690 -4.422 1.00 91.38 79 ILE A C 1
ATOM 607 O O . ILE A 1 79 ? -4.601 -5.389 -3.458 1.00 91.38 79 ILE A O 1
ATOM 611 N N . ASP A 1 80 ? -3.581 -6.952 -4.703 1.00 92.00 80 ASP A N 1
ATOM 612 C CA . ASP A 1 80 ? -4.057 -8.106 -3.930 1.00 92.00 80 ASP A CA 1
ATOM 613 C C . ASP A 1 80 ? -3.556 -8.075 -2.476 1.00 92.00 80 ASP A C 1
ATOM 615 O O . ASP A 1 80 ? -4.345 -8.193 -1.541 1.00 92.00 80 ASP A O 1
ATOM 619 N N . LEU A 1 81 ? -2.270 -7.769 -2.268 1.00 90.62 81 LEU A N 1
ATOM 620 C CA . LEU A 1 81 ? -1.695 -7.587 -0.929 1.00 90.62 81 LEU A CA 1
ATOM 621 C C . LEU A 1 81 ? -2.365 -6.447 -0.150 1.00 90.62 81 LEU A C 1
ATOM 623 O O . LEU A 1 81 ? -2.625 -6.566 1.047 1.00 90.62 81 LEU A O 1
ATOM 627 N N . LEU A 1 82 ? -2.647 -5.327 -0.819 1.00 90.31 82 LEU A N 1
ATOM 628 C CA . LEU A 1 82 ? -3.327 -4.190 -0.194 1.00 90.31 82 LEU A CA 1
ATOM 629 C C . LEU A 1 82 ? -4.801 -4.491 0.078 1.00 90.31 82 LEU A C 1
ATOM 631 O O . LEU A 1 82 ? -5.353 -4.017 1.067 1.00 90.31 82 LEU A O 1
ATOM 635 N N . ARG A 1 83 ? -5.438 -5.310 -0.757 1.00 90.88 83 ARG A N 1
ATOM 636 C CA . ARG A 1 83 ? -6.800 -5.793 -0.540 1.00 90.88 83 ARG A CA 1
ATOM 637 C C . ARG A 1 83 ? -6.886 -6.703 0.681 1.00 90.88 83 ARG A C 1
ATOM 639 O O . ARG A 1 83 ? -7.806 -6.541 1.483 1.00 90.88 83 ARG A O 1
ATOM 646 N N . ASP A 1 84 ? -5.940 -7.622 0.833 1.00 89.62 84 ASP A N 1
ATOM 647 C CA . ASP A 1 84 ? -5.851 -8.502 2.001 1.00 89.62 84 ASP A CA 1
ATOM 648 C C . ASP A 1 84 ? -5.694 -7.674 3.286 1.00 89.62 84 ASP A C 1
ATOM 650 O O . ASP A 1 84 ? -6.483 -7.801 4.223 1.00 89.62 84 ASP A O 1
ATOM 654 N N . TYR A 1 85 ? -4.799 -6.684 3.262 1.00 87.50 85 TYR A N 1
ATOM 655 C CA . TYR A 1 85 ? -4.650 -5.715 4.348 1.00 87.50 85 TYR A CA 1
ATOM 656 C C . TYR A 1 85 ? -5.938 -4.966 4.678 1.00 87.50 85 TYR A C 1
ATOM 658 O O . TYR A 1 85 ? -6.349 -4.907 5.837 1.00 87.50 85 TYR A O 1
ATOM 666 N N . LEU A 1 86 ? -6.601 -4.405 3.667 1.00 87.94 86 LEU A N 1
ATOM 667 C CA . LEU A 1 86 ? -7.852 -3.671 3.839 1.00 87.94 86 LEU A CA 1
ATOM 668 C C . LEU A 1 86 ? -8.982 -4.563 4.360 1.00 87.94 86 LEU A C 1
ATOM 670 O O . LEU A 1 86 ? -9.873 -4.074 5.048 1.00 87.94 86 LEU A O 1
ATOM 674 N N . SER A 1 87 ? -8.941 -5.865 4.082 1.00 86.62 87 SER A N 1
ATOM 675 C CA . SER A 1 87 ? -9.923 -6.826 4.596 1.00 86.62 87 SER A CA 1
ATOM 676 C C . SER A 1 87 ? -9.798 -7.036 6.107 1.00 86.62 87 SER A C 1
ATOM 678 O O . SER A 1 87 ? -10.783 -7.375 6.757 1.00 86.62 87 SER A O 1
ATOM 680 N N . THR A 1 88 ? -8.627 -6.756 6.689 1.00 85.69 88 THR A N 1
ATOM 681 C CA . THR A 1 88 ? -8.425 -6.753 8.151 1.00 85.69 88 THR A CA 1
ATOM 682 C C . THR A 1 88 ? -8.931 -5.482 8.845 1.00 85.69 88 THR A C 1
ATOM 684 O O . THR A 1 88 ? -8.959 -5.426 10.075 1.00 85.69 88 THR A O 1
ATOM 687 N N . LYS A 1 89 ? -9.322 -4.452 8.082 1.00 84.38 89 LYS A N 1
ATOM 688 C CA . LYS A 1 89 ? -9.777 -3.151 8.593 1.00 84.38 89 LYS A CA 1
ATOM 689 C C . LYS A 1 89 ? -11.303 -3.054 8.591 1.00 84.38 89 LYS A C 1
ATOM 691 O O . LYS A 1 89 ? -11.988 -3.656 7.763 1.00 84.38 89 LYS A O 1
ATOM 696 N N . ASP A 1 90 ? -11.835 -2.235 9.490 1.00 88.88 90 ASP A N 1
ATOM 697 C CA . ASP A 1 90 ? -13.219 -1.762 9.440 1.00 88.88 90 ASP A CA 1
ATOM 698 C C . ASP A 1 90 ? -13.451 -0.795 8.265 1.00 88.88 90 ASP A C 1
ATOM 700 O O . ASP A 1 90 ? -12.511 -0.273 7.665 1.00 88.88 90 ASP A O 1
ATOM 704 N N . ASP A 1 91 ? -14.716 -0.563 7.910 1.00 87.81 91 ASP A N 1
ATOM 705 C CA . ASP A 1 91 ? -15.085 0.196 6.707 1.00 87.81 91 ASP A CA 1
ATOM 706 C C . ASP A 1 91 ? -14.591 1.655 6.748 1.00 87.81 91 ASP A C 1
ATOM 708 O O . ASP A 1 91 ? -14.101 2.178 5.744 1.00 87.81 91 ASP A O 1
ATOM 712 N N . SER A 1 92 ? -14.611 2.280 7.929 1.00 86.50 92 SER A N 1
ATOM 713 C CA . SER A 1 92 ? -14.025 3.606 8.153 1.00 86.50 92 SER A CA 1
ATOM 714 C C . SER A 1 92 ? -12.508 3.583 7.956 1.00 86.50 92 SER A C 1
ATOM 716 O O . SER A 1 92 ? -11.962 4.432 7.250 1.00 86.50 92 SER A O 1
ATOM 718 N N . GLY A 1 93 ? -11.821 2.585 8.517 1.00 86.00 93 GLY A N 1
ATOM 719 C CA . GLY A 1 93 ? -10.387 2.376 8.330 1.00 86.00 93 GLY A CA 1
ATOM 720 C C . GLY A 1 93 ? -9.996 2.175 6.864 1.00 86.00 93 GLY A C 1
ATOM 721 O O . GLY A 1 93 ? -8.994 2.736 6.420 1.00 86.00 93 GLY A O 1
ATOM 722 N N . LYS A 1 94 ? -10.805 1.448 6.082 1.00 89.75 94 LYS A N 1
ATOM 723 C CA . LYS A 1 94 ? -10.577 1.275 4.637 1.00 89.75 94 LYS A CA 1
ATOM 724 C C . LYS A 1 94 ? -10.640 2.607 3.893 1.00 89.75 94 LYS A C 1
ATOM 726 O O . LYS A 1 94 ? -9.744 2.899 3.102 1.00 89.75 94 LYS A O 1
ATOM 731 N N . LEU A 1 95 ? -11.668 3.417 4.159 1.00 86.94 95 LEU A N 1
ATOM 732 C CA . LEU A 1 95 ? -11.861 4.729 3.528 1.00 86.94 95 LEU A CA 1
ATOM 733 C C . LEU A 1 95 ? -10.734 5.703 3.868 1.00 86.94 95 LEU A C 1
ATOM 735 O O . LEU A 1 95 ? -10.211 6.366 2.969 1.00 86.94 95 LEU A O 1
ATOM 739 N N . ILE A 1 96 ? -10.342 5.773 5.142 1.00 86.44 96 ILE A N 1
ATOM 740 C CA . ILE A 1 96 ? -9.236 6.625 5.599 1.00 86.44 96 ILE A CA 1
ATOM 741 C C . ILE A 1 96 ? -7.941 6.214 4.895 1.00 86.44 96 ILE A C 1
ATOM 743 O O . ILE A 1 96 ? -7.218 7.075 4.386 1.00 86.44 96 ILE A O 1
ATOM 747 N N . PHE A 1 97 ? -7.690 4.907 4.790 1.00 87.62 97 PHE A N 1
ATOM 748 C CA . PHE A 1 97 ? -6.487 4.392 4.154 1.00 87.62 97 PHE A CA 1
ATOM 749 C C . PHE A 1 97 ? -6.393 4.784 2.676 1.00 87.62 97 PHE A C 1
ATOM 751 O O . PHE A 1 97 ? -5.413 5.400 2.265 1.00 87.62 97 PHE A O 1
ATOM 758 N N . VAL A 1 98 ? -7.418 4.489 1.869 1.00 87.12 98 VAL A N 1
ATOM 759 C CA . VAL A 1 98 ? -7.378 4.770 0.418 1.00 87.12 98 VAL A CA 1
ATOM 760 C C . VAL A 1 98 ? -7.490 6.260 0.077 1.00 87.12 98 VAL A C 1
ATOM 762 O O . VAL A 1 98 ? -7.124 6.664 -1.027 1.00 87.12 98 VAL A O 1
ATOM 765 N N . SER A 1 99 ? -7.995 7.083 0.998 1.00 83.75 99 SER A N 1
ATOM 766 C CA . SER A 1 99 ? -8.163 8.526 0.783 1.00 83.75 99 SER A CA 1
ATOM 767 C C . SER A 1 99 ? -6.935 9.329 1.205 1.00 83.75 99 SER A C 1
ATOM 769 O O . SER A 1 99 ? -6.531 10.238 0.478 1.00 83.75 99 SER A O 1
ATOM 771 N N . TYR A 1 100 ? -6.325 8.983 2.342 1.00 83.12 100 TYR A N 1
ATOM 772 C CA . TYR A 1 100 ? -5.278 9.788 2.974 1.00 83.12 100 TYR A CA 1
ATOM 773 C C . TYR A 1 100 ? -3.998 8.990 3.220 1.00 83.12 100 TYR A C 1
ATOM 775 O O . TYR A 1 100 ? -2.946 9.381 2.717 1.00 83.12 100 TYR A O 1
ATOM 783 N N . GLU A 1 101 ? -4.070 7.856 3.925 1.00 82.31 101 GLU A N 1
ATOM 784 C CA . GLU A 1 101 ? -2.841 7.164 4.345 1.00 82.31 101 GLU A CA 1
ATOM 785 C C . GLU A 1 101 ? -2.036 6.624 3.169 1.00 82.31 101 GLU A C 1
ATOM 787 O O . GLU A 1 101 ? -0.816 6.660 3.203 1.00 82.31 101 GLU A O 1
ATOM 792 N N . ILE A 1 102 ? -2.677 6.170 2.093 1.00 83.38 102 ILE A N 1
ATOM 793 C CA . ILE A 1 102 ? -1.957 5.623 0.940 1.00 83.38 102 ILE A CA 1
ATOM 794 C C . ILE A 1 102 ? -1.025 6.660 0.293 1.00 83.38 102 ILE A C 1
ATOM 796 O O . ILE A 1 102 ? 0.042 6.291 -0.186 1.00 83.38 102 ILE A O 1
ATOM 800 N N . GLN A 1 103 ? -1.401 7.945 0.328 1.00 78.19 103 GLN A N 1
ATOM 801 C CA . GLN A 1 103 ? -0.621 9.052 -0.237 1.00 78.19 103 GLN A CA 1
ATOM 802 C C . GLN A 1 103 ? 0.485 9.531 0.710 1.00 78.19 103 GLN A C 1
ATOM 804 O O . GLN A 1 103 ? 1.538 9.952 0.242 1.00 78.19 103 GLN A O 1
ATOM 809 N N . ASP A 1 104 ? 0.247 9.461 2.020 1.00 75.94 104 ASP A N 1
ATOM 810 C CA . ASP A 1 104 ? 1.213 9.859 3.055 1.00 75.94 104 ASP A CA 1
ATOM 811 C C . ASP A 1 104 ? 2.178 8.717 3.433 1.00 75.94 104 ASP A C 1
ATOM 813 O O . ASP A 1 104 ? 3.248 8.926 3.999 1.00 75.94 104 ASP A O 1
ATOM 817 N N . SER A 1 105 ? 1.816 7.480 3.094 1.00 80.25 105 SER A N 1
ATOM 818 C CA . SER A 1 105 ? 2.588 6.290 3.431 1.00 80.25 105 SER A CA 1
ATOM 819 C C . SER A 1 105 ? 3.792 6.074 2.520 1.00 80.25 105 SER A C 1
ATOM 821 O O . SER A 1 105 ? 3.838 6.472 1.356 1.00 80.25 105 SER A O 1
ATOM 823 N N . GLU A 1 106 ? 4.726 5.271 3.026 1.00 83.56 106 GLU A N 1
ATOM 824 C CA . GLU A 1 106 ? 5.875 4.758 2.277 1.00 83.56 106 GLU A CA 1
ATOM 825 C C . GLU A 1 106 ? 5.478 3.950 1.024 1.00 83.56 106 GLU A C 1
ATOM 827 O O . GLU A 1 106 ? 6.341 3.633 0.212 1.00 83.56 106 GLU A O 1
ATOM 832 N N . LEU A 1 107 ? 4.194 3.609 0.843 1.00 85.19 107 LEU A N 1
ATOM 833 C CA . LEU A 1 107 ? 3.678 2.930 -0.348 1.00 85.19 107 LEU A CA 1
ATOM 834 C C . LEU A 1 107 ? 3.493 3.860 -1.547 1.00 85.19 107 LEU A C 1
ATOM 836 O O . LEU A 1 107 ? 3.567 3.383 -2.680 1.00 85.19 107 LEU A O 1
ATOM 840 N N . ALA A 1 108 ? 3.273 5.156 -1.314 1.00 86.00 108 ALA A N 1
ATOM 841 C CA . ALA A 1 108 ? 2.989 6.142 -2.353 1.00 86.00 108 ALA A CA 1
ATOM 842 C C . ALA A 1 108 ? 3.933 6.070 -3.573 1.00 86.00 108 ALA A C 1
ATOM 844 O O . ALA A 1 108 ? 3.427 6.004 -4.692 1.00 86.00 108 ALA A O 1
ATOM 845 N N . PRO A 1 109 ? 5.276 6.000 -3.429 1.00 88.31 109 PRO A N 1
ATOM 846 C CA . PRO A 1 109 ? 6.178 5.938 -4.585 1.00 88.31 109 PRO A CA 1
ATOM 847 C C . PRO A 1 109 ? 6.120 4.614 -5.362 1.00 88.31 109 PRO A C 1
ATOM 849 O O . PRO A 1 109 ? 6.620 4.531 -6.485 1.00 88.31 109 PRO A O 1
ATOM 852 N N . TYR A 1 110 ? 5.550 3.562 -4.775 1.00 88.44 110 TYR A N 1
ATOM 853 C CA . TYR A 1 110 ? 5.484 2.238 -5.386 1.00 88.44 110 TYR A CA 1
ATOM 854 C C . TYR A 1 110 ? 4.159 1.985 -6.111 1.00 88.44 110 TYR A C 1
ATOM 856 O O . TYR A 1 110 ? 4.079 1.083 -6.948 1.00 88.44 110 TYR A O 1
ATOM 864 N N . LEU A 1 111 ? 3.122 2.767 -5.824 1.00 88.94 111 LEU A N 1
ATOM 865 C CA . LEU A 1 111 ? 1.798 2.597 -6.408 1.00 88.94 111 LEU A CA 1
ATOM 866 C C . LEU A 1 111 ? 1.573 3.612 -7.525 1.00 88.94 111 LEU A C 1
ATOM 868 O O .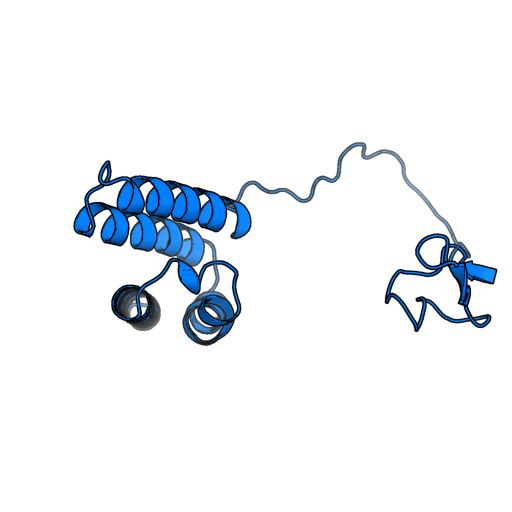 LEU A 1 111 ? 1.915 4.785 -7.407 1.00 88.94 111 LEU A O 1
ATOM 872 N N . THR A 1 112 ? 0.982 3.161 -8.628 1.00 89.69 112 THR A N 1
ATOM 873 C CA . THR A 1 112 ? 0.531 4.072 -9.683 1.00 89.69 112 THR A CA 1
ATOM 874 C C . THR A 1 112 ? -0.824 4.668 -9.313 1.00 89.69 112 THR A C 1
ATOM 876 O O . THR A 1 112 ? -1.573 4.105 -8.512 1.00 89.69 112 THR A O 1
ATOM 879 N N . GLN A 1 113 ? -1.174 5.798 -9.931 1.00 87.81 113 GLN A N 1
ATOM 880 C CA . GLN A 1 113 ? -2.490 6.407 -9.739 1.00 87.81 113 GLN A CA 1
ATOM 881 C C . GLN A 1 113 ? -3.628 5.428 -10.080 1.00 87.81 113 GLN A C 1
ATOM 883 O O . GLN A 1 113 ? -4.582 5.311 -9.317 1.00 87.81 113 GLN A O 1
ATOM 888 N N . ASP A 1 114 ? -3.477 4.668 -11.167 1.00 90.25 114 ASP A N 1
ATOM 889 C CA . ASP A 1 114 ? -4.435 3.640 -11.582 1.00 90.25 114 ASP A CA 1
ATOM 890 C C . ASP A 1 114 ? -4.639 2.559 -10.499 1.00 90.25 114 ASP A C 1
ATOM 892 O O . ASP A 1 114 ? -5.774 2.209 -10.175 1.00 90.25 114 ASP A O 1
ATOM 896 N N . MET A 1 115 ? -3.563 2.096 -9.852 1.00 90.38 115 MET A N 1
ATOM 897 C CA . MET A 1 115 ? -3.659 1.136 -8.744 1.00 90.38 115 MET A CA 1
ATOM 898 C C . MET A 1 115 ? -4.430 1.704 -7.553 1.00 90.38 115 MET A C 1
ATOM 900 O O . MET A 1 115 ? -5.242 1.005 -6.942 1.00 90.38 115 MET A O 1
ATOM 904 N N . VAL A 1 116 ? -4.186 2.973 -7.221 1.00 89.69 116 VAL A N 1
ATOM 905 C CA . VAL A 1 116 ? -4.880 3.665 -6.129 1.00 89.69 116 VAL A CA 1
ATOM 906 C C . VAL A 1 116 ? -6.365 3.837 -6.458 1.00 89.69 116 VAL A C 1
ATOM 908 O O . VAL A 1 116 ? -7.208 3.613 -5.590 1.00 89.69 116 VAL A O 1
ATOM 911 N N . GLU A 1 117 ? -6.715 4.179 -7.698 1.00 90.25 117 GLU A N 1
ATOM 912 C CA . GLU A 1 117 ? -8.112 4.269 -8.144 1.00 90.25 117 GLU A CA 1
ATOM 913 C C . GLU A 1 117 ? -8.820 2.909 -8.094 1.00 90.25 117 GLU A C 1
ATOM 915 O O . GLU A 1 117 ? -9.925 2.818 -7.557 1.00 90.25 117 GLU A O 1
ATOM 920 N N . LYS A 1 118 ? -8.166 1.830 -8.538 1.00 91.88 118 LYS A N 1
ATOM 921 C CA . LYS A 1 118 ? -8.693 0.457 -8.421 1.00 91.88 118 LYS A CA 1
ATOM 922 C C . LYS A 1 118 ? -8.956 0.057 -6.968 1.00 91.88 118 LYS A C 1
ATOM 924 O O . LYS A 1 118 ? -9.977 -0.568 -6.679 1.00 91.88 118 LYS A O 1
ATOM 929 N N . LEU A 1 119 ? -8.071 0.432 -6.042 1.00 90.31 119 LEU A N 1
ATOM 930 C CA . LEU A 1 119 ? -8.263 0.190 -4.608 1.00 90.31 119 LEU A CA 1
ATOM 931 C C . LEU A 1 119 ? -9.426 1.004 -4.035 1.00 90.31 119 LEU A C 1
ATOM 933 O O . LEU A 1 119 ? -10.214 0.464 -3.262 1.00 90.31 119 LEU A O 1
ATOM 937 N N . LYS A 1 120 ? -9.570 2.273 -4.430 1.00 90.56 120 LYS A N 1
ATOM 938 C CA . LYS A 1 120 ? -10.713 3.109 -4.031 1.00 90.56 120 LYS A CA 1
ATOM 939 C C . LYS A 1 120 ? -12.032 2.506 -4.499 1.00 90.56 120 LYS A C 1
ATOM 941 O O . LYS A 1 120 ? -12.935 2.363 -3.684 1.00 90.56 120 LYS A O 1
ATOM 946 N N . LEU A 1 121 ? -12.120 2.106 -5.769 1.00 91.44 121 LEU A N 1
ATOM 947 C CA . LEU A 1 121 ? -13.309 1.453 -6.322 1.00 91.44 121 LEU A CA 1
ATOM 948 C C . LEU A 1 121 ? -13.651 0.176 -5.555 1.00 91.44 121 LEU A C 1
ATOM 950 O O . LEU A 1 121 ? -14.794 0.012 -5.148 1.00 91.44 121 LEU A O 1
ATOM 954 N N . TYR A 1 122 ? -12.655 -0.671 -5.280 1.00 90.25 122 TYR A N 1
ATOM 955 C CA . TYR A 1 122 ? -12.850 -1.875 -4.472 1.00 90.25 122 TYR A CA 1
ATOM 956 C C . TYR A 1 122 ? -13.408 -1.564 -3.077 1.00 90.25 122 TYR A C 1
ATOM 958 O O . TYR A 1 122 ? -14.324 -2.236 -2.617 1.00 90.25 122 TYR A O 1
A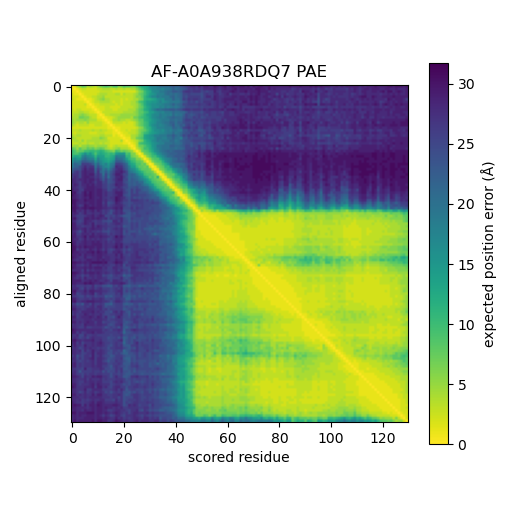TOM 966 N N . VAL A 1 123 ? -12.870 -0.551 -2.392 1.00 89.69 123 VAL A N 1
ATOM 967 C CA . VAL A 1 123 ? -13.359 -0.164 -1.062 1.00 89.69 123 VAL A CA 1
ATOM 968 C C . VAL A 1 123 ? -14.782 0.383 -1.131 1.00 89.69 123 VAL A C 1
ATOM 970 O O . VAL A 1 123 ? -15.594 0.033 -0.283 1.00 89.69 123 VAL A O 1
ATOM 973 N N . MET A 1 124 ? -15.099 1.218 -2.123 1.00 88.69 124 MET A N 1
ATOM 974 C CA . MET A 1 124 ? -16.448 1.765 -2.287 1.00 88.69 124 MET A CA 1
ATOM 975 C C . MET A 1 124 ? -17.483 0.670 -2.565 1.00 88.69 124 MET A C 1
ATOM 977 O O . MET A 1 124 ? -18.547 0.687 -1.955 1.00 88.69 124 MET A O 1
ATOM 981 N N . ASP A 1 125 ? -17.149 -0.288 -3.429 1.00 90.25 125 ASP A N 1
ATOM 982 C CA . ASP A 1 125 ? -17.982 -1.450 -3.758 1.00 90.25 125 ASP A CA 1
ATOM 983 C C . ASP A 1 125 ? -18.208 -2.335 -2.521 1.00 90.25 125 ASP A C 1
ATOM 985 O O . ASP A 1 125 ? -19.341 -2.545 -2.096 1.00 90.25 125 ASP A O 1
ATOM 989 N N . ALA A 1 126 ? -17.128 -2.700 -1.822 1.00 85.38 126 ALA A N 1
ATOM 990 C CA . ALA A 1 126 ? -17.185 -3.534 -0.620 1.00 85.38 126 ALA A CA 1
ATOM 991 C C . ALA A 1 126 ? -17.969 -2.909 0.552 1.00 85.38 126 ALA A C 1
ATOM 993 O O . ALA A 1 126 ? -18.400 -3.628 1.455 1.00 85.38 126 ALA A O 1
ATOM 994 N N . ILE A 1 127 ? -18.101 -1.579 0.589 1.00 85.69 127 ILE A N 1
ATO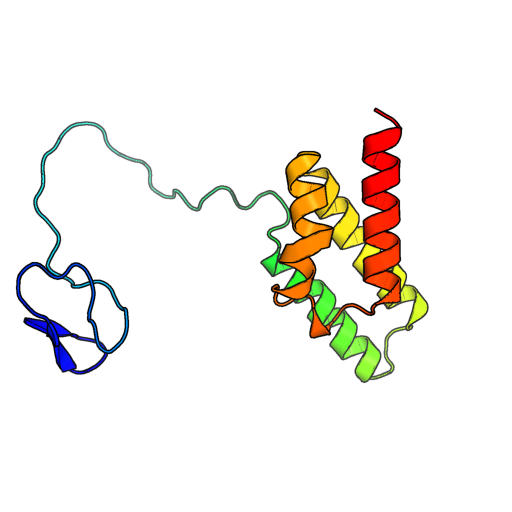M 995 C CA . ILE A 1 127 ? -18.923 -0.866 1.579 1.00 85.69 127 ILE A CA 1
ATOM 996 C C . ILE A 1 127 ? -20.379 -0.784 1.115 1.00 85.69 127 ILE A C 1
ATOM 998 O O . ILE A 1 127 ? -21.276 -0.888 1.945 1.00 85.69 127 ILE A O 1
ATOM 1002 N N . ALA A 1 128 ? -20.619 -0.591 -0.183 1.00 85.31 128 ALA A N 1
ATOM 1003 C CA . ALA A 1 128 ? -21.961 -0.486 -0.750 1.00 85.31 128 ALA A CA 1
ATOM 1004 C C . ALA A 1 128 ? -22.724 -1.823 -0.762 1.00 85.31 128 ALA A C 1
ATOM 1006 O O . ALA A 1 128 ? -23.952 -1.815 -0.726 1.00 85.31 128 ALA A O 1
ATOM 1007 N N . GLU A 1 129 ? -22.018 -2.955 -0.811 1.00 78.06 129 GLU A N 1
ATOM 1008 C CA . GLU A 1 129 ? -22.606 -4.304 -0.798 1.00 78.06 129 GLU A CA 1
ATOM 1009 C C . GLU A 1 129 ? -22.975 -4.832 0.608 1.00 78.06 129 GLU A C 1
ATOM 1011 O O . GLU A 1 129 ? -23.464 -5.959 0.727 1.00 78.06 129 GLU A O 1
ATOM 1016 N N . LYS A 1 130 ? -22.755 -4.049 1.674 1.00 61.34 130 LYS A N 1
ATOM 1017 C CA . LYS A 1 130 ? -23.145 -4.377 3.060 1.00 61.34 130 LYS A CA 1
ATOM 1018 C C . LYS A 1 130 ? -24.496 -3.785 3.449 1.00 61.34 130 LYS A C 1
ATOM 1020 O O . LYS A 1 130 ? -25.229 -4.497 4.174 1.00 61.34 130 LYS A O 1
#

Mean predicted aligned error: 15.25 Å

Foldseek 3Di:
DADPVPRHDDDPPDQADPPPRHGDPPPDDDDDDDDDDDDDPPPPCVQCDVVNLLVVLVVQVVCVVVVNHDPVRSLVVSLVSVVSNLVVDDLVVLQCCLPPVCCVDSNNVSDDPVSSVVSVVVSVVVVVVD

Sequence (130 aa):
MQCPHCNHPIPEGSLLCMYCGLPAPESRADTHLRHEPAENAQPRDDALSLKKITAVIAKMKSLLDAGRFEPALYERMSIDLLRDYLSTKDDSGKLIFVSYEIQDSELAPYLTQDMVEKLKLYVMDAIAEK

Nearest PDB structures (foldseek):
  3b08-assembly3_H  TM=4.848E-01  e=3.278E+00  Mus musculu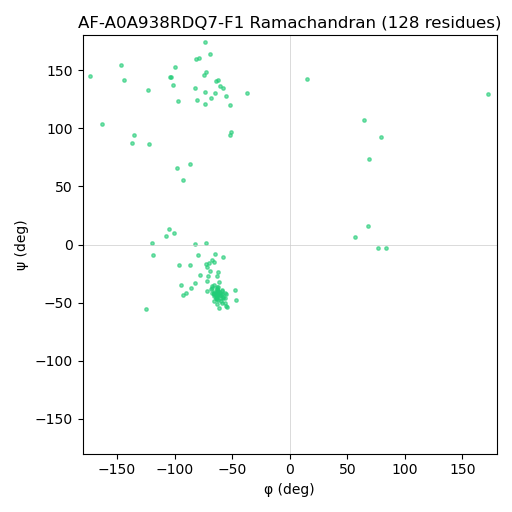s
  3b08-assembly1_B  TM=4.948E-01  e=6.775E+00  Mus musculus
  5c2t-assembly1_D  TM=2.348E-01  e=6.407E+00  Ascaris suum